Protein AF-A0AAJ0DIE6-F1 (afdb_monomer_lite)

InterPro domains:
  IPR036291 NAD(P)-binding domain superfamily [SSF51735] (2-94)

Sequence (110 aa):
MAIPSSGIYDASKHAGLGLVRSTAQREDVQAAGISISCASLTKTPMTAIVAQERLAGIKSSEPADVAQAAAWIAANTQAEVNGTTVVVKGQEMFEVEASYRKWMLPLFAE

Organism: NCBI:txid702011

Secondary structure (DSSP, 8-state):
-PPTTHHHHHHHHHHHHHHHHHHHT-HHHHHTT----EE--B--HHHHHHHHHH-TTS-PBPHHHHHHHHHHHHHS-HHHHTT-EEEEETTEEEEHHHHHHHHHGGGS--

Foldseek 3Di:
DDDVCVVVVVVVVVVVLVCQLVVLPDPVCVVVQHAGEEEDAEDDPVCVVVCPPPCVPQQHAYPVLRVVVVVVLVPDGNVVGHSWYWYTRHNDIDTDPVVVCVVCVVVPDD

pLDDT: mean 80.52, std 11.02, range [45.09, 93.81]

Structure (mmCIF, N/CA/C/O backbone):
data_AF-A0AAJ0DIE6-F1
#
_entry.id   AF-A0AAJ0DIE6-F1
#
loop_
_atom_site.group_PDB
_atom_site.id
_atom_site.type_symbol
_atom_site.label_atom_id
_atom_site.label_alt_id
_atom_site.label_comp_id
_atom_site.label_asym_id
_atom_site.label_entity_id
_atom_site.label_seq_id
_atom_site.pdbx_PDB_ins_code
_atom_site.Cartn_x
_atom_site.Cartn_y
_atom_site.Cartn_z
_atom_site.occupancy
_atom_site.B_iso_or_equiv
_atom_site.auth_seq_id
_atom_site.auth_comp_id
_atom_site.auth_asym_id
_atom_site.auth_atom_id
_atom_site.pdbx_PDB_model_num
ATOM 1 N N . MET A 1 1 ? 11.868 6.753 -24.500 1.00 45.09 1 MET A N 1
ATOM 2 C CA . MET A 1 1 ? 10.774 6.009 -25.152 1.00 45.09 1 MET A CA 1
ATOM 3 C C . MET A 1 1 ? 9.681 5.759 -24.118 1.00 45.09 1 MET A C 1
ATOM 5 O O . MET A 1 1 ? 9.998 5.215 -23.068 1.00 45.09 1 MET A O 1
ATOM 9 N N . ALA A 1 2 ? 8.457 6.255 -24.317 1.00 55.62 2 ALA A N 1
ATOM 10 C CA . ALA A 1 2 ? 7.340 5.989 -23.402 1.00 55.62 2 ALA A CA 1
ATOM 11 C C . ALA A 1 2 ? 6.921 4.515 -23.523 1.00 55.62 2 ALA A C 1
ATOM 13 O O . ALA A 1 2 ? 6.889 3.993 -24.636 1.00 55.62 2 ALA A O 1
ATOM 14 N N . ILE A 1 3 ? 6.632 3.842 -22.405 1.00 62.31 3 ILE A N 1
ATOM 15 C CA . ILE A 1 3 ? 6.110 2.471 -22.446 1.00 62.31 3 ILE A CA 1
ATOM 16 C C . ILE A 1 3 ? 4.685 2.572 -23.011 1.00 62.31 3 ILE A C 1
ATOM 18 O O . ILE A 1 3 ? 3.891 3.344 -22.464 1.00 62.31 3 ILE A O 1
ATOM 22 N N . PRO A 1 4 ? 4.337 1.856 -24.094 1.00 60.44 4 PRO A N 1
ATOM 23 C CA . PRO A 1 4 ? 2.970 1.844 -24.602 1.00 60.44 4 PRO A CA 1
ATOM 24 C C . PRO A 1 4 ? 2.001 1.529 -23.458 1.00 60.44 4 PRO A C 1
ATOM 26 O O . PRO A 1 4 ? 2.270 0.632 -22.665 1.00 60.44 4 PRO A O 1
ATOM 29 N N . SER A 1 5 ? 0.899 2.276 -23.345 1.00 69.19 5 SER A N 1
ATOM 30 C CA . SER A 1 5 ? -0.084 2.197 -22.244 1.00 69.19 5 SER A CA 1
ATOM 31 C C . SER A 1 5 ? 0.375 2.641 -20.841 1.00 69.19 5 SER A C 1
ATOM 33 O O . SER A 1 5 ? -0.408 2.513 -19.898 1.00 69.19 5 SER A O 1
ATOM 35 N N . SER A 1 6 ? 1.558 3.257 -20.676 1.00 75.75 6 SER A N 1
ATOM 36 C CA . SER A 1 6 ? 1.986 3.788 -19.365 1.00 75.75 6 SER A CA 1
ATOM 37 C C . SER A 1 6 ? 0.980 4.773 -18.773 1.00 75.75 6 SER A C 1
ATOM 39 O O . SER A 1 6 ? 0.723 4.720 -17.583 1.00 75.75 6 SER A O 1
ATOM 41 N N . GLY A 1 7 ? 0.323 5.591 -19.603 1.00 81.50 7 GLY A N 1
ATOM 42 C CA . GLY A 1 7 ? -0.713 6.515 -19.135 1.00 81.50 7 GLY A CA 1
ATOM 43 C C . GLY A 1 7 ? -1.918 5.814 -18.496 1.00 81.50 7 GLY A C 1
ATOM 44 O O . GLY A 1 7 ? -2.459 6.311 -17.515 1.00 81.50 7 GLY A O 1
ATOM 45 N N . ILE A 1 8 ? -2.314 4.637 -18.996 1.00 85.69 8 ILE A N 1
ATOM 46 C CA . ILE A 1 8 ? -3.398 3.839 -18.398 1.00 85.69 8 ILE A CA 1
ATOM 47 C C . ILE A 1 8 ? -2.923 3.230 -17.077 1.00 85.69 8 ILE A C 1
ATOM 49 O O . ILE A 1 8 ? -3.646 3.272 -16.082 1.00 85.69 8 ILE A O 1
ATOM 53 N N . TYR A 1 9 ? -1.694 2.703 -17.051 1.00 83.69 9 TYR A N 1
ATOM 54 C CA . TYR A 1 9 ? -1.077 2.205 -15.824 1.00 83.69 9 TYR A CA 1
ATOM 55 C C . TYR A 1 9 ? -1.016 3.306 -14.755 1.00 83.69 9 TYR A C 1
ATOM 57 O O . TYR A 1 9 ? -1.558 3.127 -13.666 1.00 83.69 9 TYR A O 1
ATOM 65 N N . ASP A 1 10 ? -0.464 4.470 -15.087 1.00 84.25 10 ASP A N 1
ATOM 66 C CA . ASP A 1 10 ? -0.338 5.610 -14.183 1.00 84.25 10 ASP A CA 1
ATOM 67 C C . ASP A 1 10 ? -1.714 6.080 -13.695 1.00 84.25 10 ASP A C 1
ATOM 69 O O . ASP A 1 10 ? -1.910 6.230 -12.488 1.00 84.25 10 ASP A O 1
ATOM 73 N N . ALA A 1 11 ? -2.694 6.234 -14.593 1.00 88.25 11 ALA A N 1
ATOM 74 C CA . ALA A 1 11 ? -4.060 6.611 -14.229 1.00 88.25 11 ALA A CA 1
ATOM 75 C C . ALA A 1 11 ? -4.700 5.600 -13.264 1.00 88.25 11 ALA A C 1
ATOM 77 O O . ALA A 1 11 ? -5.279 5.995 -12.252 1.00 88.25 11 ALA A O 1
ATOM 78 N N . SER A 1 12 ? -4.551 4.296 -13.519 1.00 88.50 12 SER A N 1
ATOM 79 C CA . SER A 1 12 ? -5.079 3.254 -12.628 1.00 88.50 12 SER A CA 1
ATOM 80 C C . SER A 1 12 ? -4.406 3.245 -11.252 1.00 88.50 12 SER A C 1
ATOM 82 O O . SER A 1 12 ? -5.081 3.042 -10.242 1.00 88.50 12 SER A O 1
ATOM 84 N N . LYS A 1 13 ? -3.097 3.523 -11.172 1.00 87.12 13 LYS A N 1
ATOM 85 C CA . LYS A 1 13 ? -2.395 3.654 -9.888 1.00 87.12 13 LYS A CA 1
ATOM 86 C C . LYS A 1 13 ? -2.842 4.898 -9.124 1.00 87.12 13 LYS A C 1
ATOM 88 O O . LYS A 1 13 ? -3.075 4.797 -7.923 1.00 87.12 13 LYS A O 1
ATOM 93 N N . HIS A 1 14 ? -3.054 6.026 -9.804 1.00 87.44 14 HIS A N 1
ATOM 94 C CA . HIS A 1 14 ? -3.632 7.222 -9.181 1.00 87.44 14 HIS A CA 1
ATOM 95 C C . HIS A 1 14 ? -5.056 6.969 -8.673 1.00 87.44 14 HIS A C 1
ATOM 97 O O . HIS A 1 14 ? -5.378 7.364 -7.554 1.00 87.44 14 HIS A O 1
ATOM 103 N N . ALA A 1 15 ? -5.885 6.264 -9.449 1.00 90.81 15 ALA A N 1
ATOM 104 C CA . ALA A 1 15 ? -7.227 5.875 -9.025 1.00 90.81 15 ALA A CA 1
ATOM 105 C C . ALA A 1 15 ? -7.189 4.992 -7.767 1.00 90.81 15 ALA A C 1
ATOM 107 O O . ALA A 1 15 ? -7.920 5.251 -6.814 1.00 90.81 15 ALA A O 1
ATOM 108 N N . GLY A 1 16 ? -6.287 4.004 -7.721 1.00 89.31 16 GLY A N 1
ATOM 109 C CA . GLY A 1 16 ? -6.075 3.163 -6.540 1.00 89.31 16 GLY A CA 1
ATOM 110 C C . GLY A 1 16 ? -5.638 3.957 -5.304 1.00 89.31 16 GLY A C 1
ATOM 111 O O . GLY A 1 16 ? -6.211 3.780 -4.231 1.00 89.31 16 GLY A O 1
ATOM 112 N N . LEU A 1 17 ? -4.685 4.883 -5.455 1.00 88.00 17 LEU A N 1
ATOM 113 C CA . LEU A 1 17 ? -4.247 5.765 -4.364 1.00 88.00 17 LEU A CA 1
ATOM 114 C C . LEU A 1 17 ? -5.387 6.658 -3.854 1.00 88.00 17 LEU A C 1
ATOM 116 O O . LEU A 1 17 ? -5.565 6.808 -2.646 1.00 88.00 17 LEU A O 1
ATOM 120 N N . GLY A 1 18 ? -6.182 7.234 -4.760 1.00 88.81 18 GLY A N 1
ATOM 121 C CA . GLY A 1 18 ? -7.356 8.031 -4.400 1.00 88.81 18 GLY A CA 1
ATOM 122 C C . GLY A 1 18 ? -8.411 7.214 -3.651 1.00 88.81 18 GLY A C 1
ATOM 123 O O . GLY A 1 18 ? -8.965 7.680 -2.653 1.00 88.81 18 GLY A O 1
ATOM 124 N N . LEU A 1 19 ? -8.648 5.973 -4.080 1.00 91.06 19 LEU A N 1
ATOM 125 C CA . LEU A 1 19 ? -9.571 5.059 -3.413 1.00 91.06 19 LEU A CA 1
ATOM 126 C C . LEU A 1 19 ? -9.099 4.709 -1.997 1.00 91.06 19 LEU A C 1
ATOM 128 O O . LEU A 1 19 ? -9.886 4.790 -1.060 1.00 91.06 19 LEU A O 1
ATOM 132 N N . VAL A 1 20 ? -7.820 4.372 -1.822 1.00 89.69 20 VAL A N 1
ATOM 133 C CA . VAL A 1 20 ? -7.228 4.070 -0.507 1.00 89.69 20 VAL A CA 1
ATOM 134 C C . VAL A 1 20 ? -7.382 5.249 0.445 1.00 89.69 20 VAL A C 1
ATOM 136 O O . VAL A 1 20 ? -7.919 5.092 1.539 1.00 89.69 20 VAL A O 1
ATOM 139 N N . ARG A 1 21 ? -6.997 6.448 -0.003 1.00 88.06 21 ARG A N 1
ATOM 140 C CA . ARG A 1 21 ? -7.074 7.672 0.803 1.00 88.06 21 ARG A CA 1
ATOM 141 C C . ARG A 1 21 ? -8.504 8.031 1.183 1.00 88.06 21 ARG A C 1
ATOM 143 O O . ARG A 1 21 ? -8.757 8.336 2.340 1.00 88.06 21 ARG A O 1
ATOM 150 N N . SER A 1 22 ? -9.438 7.987 0.235 1.00 90.81 22 SER A N 1
ATOM 151 C CA . SER A 1 22 ? -10.847 8.303 0.510 1.00 90.81 22 SER A CA 1
ATOM 152 C C . SER A 1 22 ? -11.503 7.264 1.420 1.00 90.81 22 SER A C 1
ATOM 154 O O . SER A 1 22 ? -12.217 7.631 2.348 1.00 90.81 22 SER A O 1
ATOM 156 N N . THR A 1 23 ? -11.219 5.977 1.213 1.00 92.31 23 THR A N 1
ATOM 157 C CA . THR A 1 23 ? -11.792 4.895 2.024 1.00 92.31 23 THR A CA 1
ATOM 158 C C . THR A 1 23 ? -11.263 4.932 3.458 1.00 92.31 23 THR A C 1
ATOM 160 O O . THR A 1 23 ? -12.041 4.754 4.390 1.00 92.31 23 THR A O 1
ATOM 163 N N . ALA A 1 24 ? -9.982 5.262 3.653 1.00 90.69 24 ALA A N 1
ATOM 164 C CA . ALA A 1 24 ? -9.381 5.451 4.975 1.00 90.69 24 ALA A CA 1
ATOM 165 C C . ALA A 1 24 ? -10.054 6.563 5.811 1.00 90.69 24 ALA A C 1
ATOM 167 O O . ALA A 1 24 ? -9.988 6.537 7.040 1.00 90.69 24 ALA A O 1
ATOM 168 N N . GLN A 1 25 ? -10.706 7.537 5.165 1.00 90.44 25 GLN A N 1
ATOM 169 C CA . GLN A 1 25 ? -11.412 8.638 5.834 1.00 90.44 25 GLN A CA 1
ATOM 170 C C . GLN A 1 25 ? -12.874 8.317 6.174 1.00 90.44 25 GLN A C 1
ATOM 172 O O . GLN A 1 25 ? -13.545 9.147 6.782 1.00 90.44 25 GLN A O 1
ATOM 177 N N . ARG A 1 26 ? -13.399 7.149 5.785 1.00 93.75 26 ARG A N 1
ATOM 178 C CA . ARG A 1 26 ? -14.792 6.806 6.080 1.00 93.75 26 ARG A CA 1
ATOM 179 C C . ARG A 1 26 ? -14.964 6.398 7.541 1.00 93.75 26 ARG A C 1
ATOM 181 O O . ARG A 1 26 ? -14.200 5.588 8.062 1.00 93.75 26 ARG A O 1
ATOM 188 N N . GLU A 1 27 ? -16.016 6.911 8.169 1.00 93.44 27 GLU A N 1
ATOM 189 C CA . GLU A 1 27 ? -16.326 6.653 9.580 1.00 93.44 27 GLU A CA 1
ATOM 190 C C . GLU A 1 27 ? -16.578 5.169 9.867 1.00 93.44 27 GLU A C 1
ATOM 192 O O . GLU A 1 27 ? -16.121 4.657 10.883 1.00 93.44 27 GLU A O 1
ATOM 197 N N . ASP A 1 28 ? -17.247 4.455 8.958 1.00 93.81 28 ASP A N 1
ATOM 198 C CA . ASP A 1 28 ? -17.531 3.024 9.108 1.00 93.81 28 ASP A CA 1
ATOM 199 C C . ASP A 1 28 ? -16.253 2.172 9.098 1.00 93.81 28 ASP A C 1
ATOM 201 O O . ASP A 1 28 ?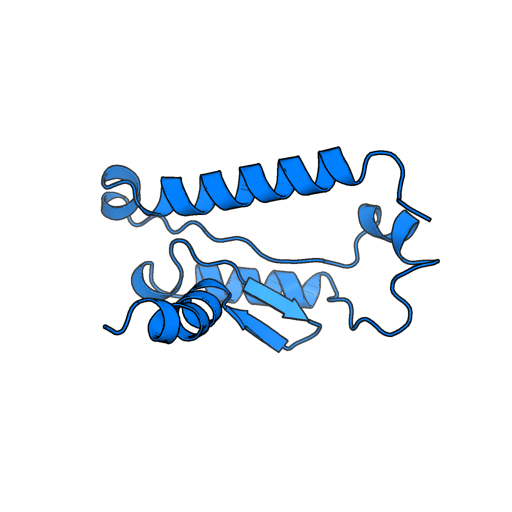 -16.108 1.249 9.898 1.00 93.81 28 ASP A O 1
ATOM 205 N N . VAL A 1 29 ? -15.291 2.522 8.242 1.00 90.06 29 VAL A N 1
ATOM 206 C CA . VAL A 1 29 ? -13.966 1.884 8.169 1.00 90.06 29 VAL A CA 1
ATOM 207 C C . VAL A 1 29 ? -13.153 2.170 9.431 1.00 90.06 29 VAL A C 1
ATOM 209 O O . VAL A 1 29 ? -12.528 1.263 9.986 1.00 90.06 29 VAL A O 1
ATOM 212 N N . GLN A 1 30 ? -13.192 3.415 9.913 1.00 90.81 30 GLN A N 1
ATOM 213 C CA . GLN A 1 30 ? -12.510 3.812 11.143 1.00 90.81 30 GLN A CA 1
ATOM 214 C C . GLN A 1 30 ? -13.088 3.090 12.361 1.00 90.81 30 GLN A C 1
ATOM 216 O O . GLN A 1 30 ? -12.341 2.462 13.108 1.00 90.81 30 GLN A O 1
ATOM 221 N N . ALA A 1 31 ? -14.414 3.087 12.505 1.00 90.75 31 ALA A N 1
ATOM 222 C CA . ALA A 1 31 ? -15.120 2.416 13.593 1.00 90.75 31 ALA A CA 1
ATOM 223 C C . ALA A 1 31 ? -14.901 0.894 13.601 1.00 90.75 31 ALA A C 1
ATOM 225 O O . ALA A 1 31 ? -14.869 0.283 14.667 1.00 90.75 31 ALA A O 1
ATOM 226 N N . ALA A 1 32 ? -14.709 0.283 12.429 1.00 90.44 32 ALA A N 1
ATOM 227 C CA . ALA A 1 32 ? -14.371 -1.132 12.301 1.00 90.44 32 ALA A CA 1
ATOM 228 C C . ALA A 1 32 ? -12.897 -1.456 12.623 1.00 90.44 32 ALA A C 1
ATOM 230 O O . ALA A 1 32 ? -12.515 -2.625 12.590 1.00 90.44 32 ALA A O 1
ATOM 231 N N . GLY A 1 33 ? -12.056 -0.453 12.907 1.00 84.00 33 GLY A N 1
ATOM 232 C CA . GLY A 1 33 ? -10.631 -0.646 13.191 1.00 84.00 33 GLY A CA 1
ATOM 233 C C . GLY A 1 33 ? -9.809 -1.100 11.978 1.00 84.00 33 GLY A C 1
ATOM 234 O O . GLY A 1 33 ? -8.733 -1.670 12.144 1.00 84.00 33 GLY A O 1
ATOM 235 N N . ILE A 1 34 ? -10.305 -0.880 10.756 1.00 85.81 34 ILE A N 1
ATOM 236 C CA . ILE A 1 34 ? -9.635 -1.291 9.517 1.00 85.81 34 ILE A CA 1
ATOM 237 C C . ILE A 1 34 ? -8.647 -0.203 9.083 1.00 85.81 34 ILE A C 1
ATOM 239 O O . ILE A 1 34 ? -9.019 0.964 8.948 1.00 85.81 34 ILE A O 1
ATOM 243 N N . SER A 1 35 ? -7.392 -0.573 8.824 1.00 84.94 35 SER A N 1
ATOM 244 C CA . SER A 1 35 ? -6.402 0.302 8.192 1.00 84.94 35 SER A CA 1
ATOM 245 C C . SER A 1 35 ? -6.254 -0.017 6.705 1.00 84.94 35 SER A C 1
ATOM 247 O O . SER A 1 35 ? -6.286 -1.176 6.288 1.00 84.94 35 SER A O 1
ATOM 249 N N . ILE A 1 36 ? -6.106 1.026 5.884 1.00 84.12 36 ILE A N 1
ATOM 250 C CA . ILE A 1 36 ? -5.908 0.887 4.437 1.00 84.12 36 ILE A CA 1
ATOM 251 C C . ILE A 1 36 ? -4.656 1.657 4.037 1.00 84.12 36 ILE A C 1
ATOM 253 O O . ILE A 1 36 ? -4.578 2.868 4.245 1.00 84.12 36 ILE A O 1
ATOM 257 N N . SER A 1 37 ? -3.695 0.958 3.436 1.00 84.12 37 SER A N 1
ATOM 258 C CA . SER A 1 37 ? -2.397 1.517 3.046 1.00 84.12 37 SER A CA 1
ATOM 259 C C . SER A 1 37 ? -1.909 0.892 1.738 1.00 84.12 37 SER A C 1
ATOM 261 O O . SER A 1 37 ? -2.402 -0.154 1.313 1.00 84.12 37 SER A O 1
ATOM 263 N N . CYS A 1 38 ? -0.936 1.520 1.078 1.00 81.62 38 CYS A N 1
ATOM 264 C CA . CYS A 1 38 ? -0.343 1.017 -0.168 1.00 81.62 38 CYS A CA 1
ATOM 265 C C . CYS A 1 38 ? 1.184 1.018 -0.123 1.00 81.62 38 CYS A C 1
ATOM 267 O O . CYS A 1 38 ? 1.779 1.932 0.437 1.00 81.62 38 CYS A O 1
ATOM 269 N N . ALA A 1 39 ? 1.807 0.031 -0.775 1.00 78.06 39 ALA A N 1
ATOM 270 C CA . ALA A 1 39 ? 3.258 -0.073 -0.922 1.00 78.06 39 ALA A CA 1
ATOM 271 C C . ALA A 1 39 ? 3.711 0.117 -2.383 1.00 78.06 39 ALA A C 1
ATOM 273 O O . ALA A 1 39 ? 2.956 -0.143 -3.325 1.00 78.06 39 ALA A O 1
ATOM 274 N N . SER A 1 40 ? 4.945 0.594 -2.564 1.00 74.19 40 SER A N 1
ATOM 275 C CA . SER A 1 40 ? 5.517 0.963 -3.870 1.00 74.19 40 SER A CA 1
ATOM 276 C C . SER A 1 40 ? 6.226 -0.192 -4.611 1.00 74.19 40 SER A C 1
ATOM 278 O O . SER A 1 40 ? 6.177 -1.353 -4.209 1.00 74.19 40 SER A O 1
ATOM 280 N N . LEU A 1 41 ? 6.850 0.155 -5.743 1.00 71.94 41 LEU A N 1
ATOM 281 C CA . LEU A 1 41 ? 7.518 -0.700 -6.727 1.00 71.94 41 LEU A CA 1
ATOM 282 C C . LEU A 1 41 ? 8.294 -1.875 -6.121 1.00 71.94 41 LEU A C 1
ATOM 284 O O . LEU A 1 41 ? 9.179 -1.710 -5.288 1.00 71.94 41 LEU A O 1
ATOM 288 N N . THR A 1 42 ? 8.011 -3.063 -6.647 1.00 80.69 42 THR A N 1
ATOM 289 C CA . THR A 1 42 ? 8.634 -4.329 -6.257 1.00 80.69 42 THR A CA 1
ATOM 290 C C . THR A 1 42 ? 9.193 -5.019 -7.489 1.00 80.69 42 THR A C 1
ATOM 292 O O . THR A 1 42 ? 8.537 -5.051 -8.534 1.00 80.69 42 THR A O 1
ATOM 295 N N . LYS A 1 43 ? 10.364 -5.638 -7.366 1.00 79.19 43 LYS A N 1
ATOM 296 C CA . LYS A 1 43 ? 10.901 -6.520 -8.396 1.00 79.19 43 LYS A CA 1
ATOM 297 C C . LYS A 1 43 ? 10.074 -7.803 -8.470 1.00 79.19 43 LYS A C 1
ATOM 299 O O . LYS A 1 43 ? 10.1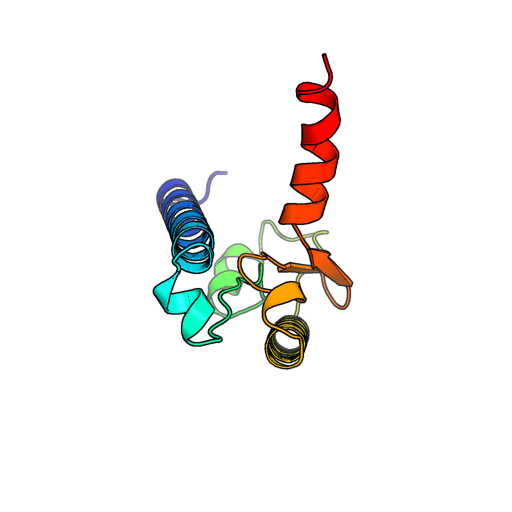34 -8.667 -7.606 1.00 79.19 43 LYS A O 1
ATOM 304 N N . THR A 1 44 ? 9.287 -7.920 -9.528 1.00 83.06 44 THR A N 1
ATOM 305 C CA . THR A 1 44 ? 8.403 -9.056 -9.814 1.00 83.06 44 THR A CA 1
ATOM 306 C C . THR A 1 44 ? 8.562 -9.494 -11.273 1.00 83.06 44 THR A C 1
ATOM 308 O O . THR A 1 44 ? 9.092 -8.726 -12.086 1.00 83.06 44 THR A O 1
ATOM 311 N N . PRO A 1 45 ? 8.067 -10.684 -11.666 1.00 83.81 45 PRO A N 1
ATOM 312 C CA . PRO A 1 45 ? 8.011 -11.073 -13.077 1.00 83.81 45 PRO A CA 1
ATOM 313 C C . PRO A 1 45 ? 7.297 -10.037 -13.964 1.00 83.81 45 PRO A C 1
ATOM 315 O O . PRO A 1 45 ? 7.705 -9.812 -15.097 1.00 83.81 45 PRO A O 1
ATOM 318 N N . MET A 1 46 ? 6.292 -9.333 -13.424 1.00 80.06 46 MET A N 1
ATOM 319 C CA . MET A 1 46 ? 5.575 -8.255 -14.118 1.00 80.06 46 MET A CA 1
ATOM 320 C C . MET A 1 46 ? 6.484 -7.061 -14.441 1.00 80.06 46 MET A C 1
ATOM 322 O O . MET A 1 46 ? 6.412 -6.498 -15.530 1.00 80.06 46 MET A O 1
ATOM 326 N N . THR A 1 47 ? 7.371 -6.684 -13.517 1.00 76.38 47 THR A N 1
ATOM 327 C CA . THR A 1 47 ? 8.323 -5.583 -13.731 1.00 76.38 47 THR A CA 1
ATOM 328 C C . THR A 1 47 ? 9.576 -6.018 -14.486 1.00 76.38 47 THR A C 1
ATOM 330 O O . THR A 1 47 ? 10.308 -5.158 -14.964 1.00 76.38 47 THR A O 1
ATOM 333 N N . ALA A 1 48 ? 9.840 -7.323 -14.618 1.00 72.94 48 ALA A N 1
ATOM 334 C CA . ALA A 1 48 ? 11.030 -7.846 -15.297 1.00 72.94 48 ALA A CA 1
ATOM 335 C C . ALA A 1 48 ? 11.108 -7.403 -16.769 1.00 72.94 48 ALA A C 1
ATOM 337 O O . ALA A 1 48 ? 12.195 -7.115 -17.263 1.00 72.94 48 ALA A O 1
ATOM 338 N N . ILE A 1 49 ? 9.950 -7.255 -17.422 1.00 67.44 49 ILE A N 1
ATOM 339 C CA . ILE A 1 49 ? 9.816 -6.765 -18.805 1.00 67.44 49 ILE A CA 1
ATOM 340 C C . ILE A 1 49 ? 10.242 -5.289 -18.924 1.00 67.44 49 ILE A C 1
ATOM 342 O O . ILE A 1 49 ? 10.729 -4.858 -19.961 1.00 67.44 49 ILE A O 1
ATOM 346 N N . VAL A 1 50 ? 10.094 -4.510 -17.848 1.00 64.88 50 VAL A N 1
ATOM 347 C CA . VAL A 1 50 ? 10.406 -3.070 -17.801 1.00 64.88 50 VAL A CA 1
ATOM 348 C C . VAL A 1 50 ? 11.812 -2.807 -17.234 1.00 64.88 50 VAL A C 1
ATOM 350 O O . VAL A 1 50 ? 12.438 -1.787 -17.529 1.00 64.88 50 VAL A O 1
ATOM 353 N N . ALA A 1 51 ? 12.326 -3.733 -16.420 1.00 57.88 51 ALA A N 1
ATOM 354 C CA . ALA A 1 51 ? 13.560 -3.577 -15.659 1.00 57.88 51 ALA A CA 1
ATOM 355 C C . ALA A 1 51 ? 14.836 -3.584 -16.514 1.00 57.88 51 ALA A C 1
ATOM 357 O O . ALA A 1 51 ? 15.808 -2.942 -16.121 1.00 57.88 51 ALA A O 1
ATOM 358 N N . GLN A 1 52 ? 14.837 -4.263 -17.668 1.00 53.62 52 GLN A N 1
ATOM 359 C CA . GLN A 1 52 ? 16.042 -4.416 -18.494 1.00 53.62 52 GLN A CA 1
ATOM 360 C C . GLN A 1 52 ? 16.547 -3.104 -19.114 1.00 53.62 52 GLN A C 1
ATOM 362 O O . GLN A 1 52 ? 17.748 -2.976 -19.325 1.00 53.62 52 GLN A O 1
ATOM 367 N N . GLU A 1 53 ? 15.682 -2.110 -19.350 1.00 53.28 53 GLU A N 1
ATOM 368 C CA . GLU A 1 53 ? 16.077 -0.887 -20.072 1.00 53.28 53 GLU A CA 1
ATOM 369 C C . GLU A 1 53 ? 16.052 0.403 -19.234 1.00 53.28 53 GLU A C 1
ATOM 371 O O . GLU A 1 53 ? 16.678 1.389 -19.618 1.00 53.28 53 GLU A O 1
ATOM 376 N N . ARG A 1 54 ? 15.322 0.450 -18.106 1.00 55.41 54 ARG A N 1
ATOM 377 C CA . ARG A 1 54 ? 14.989 1.731 -17.436 1.00 55.41 54 ARG A CA 1
ATOM 378 C C . ARG A 1 54 ? 15.286 1.834 -15.943 1.00 55.41 54 ARG A C 1
ATOM 380 O O . ARG A 1 54 ? 15.212 2.935 -15.406 1.00 55.41 54 ARG A O 1
ATOM 387 N N . LEU A 1 55 ? 15.621 0.735 -15.268 1.00 57.28 55 LEU A N 1
ATOM 388 C CA . LEU A 1 55 ? 15.877 0.736 -13.819 1.00 57.28 55 LEU A CA 1
ATOM 389 C C . LEU A 1 55 ? 17.371 0.752 -13.457 1.00 57.28 55 LEU A C 1
ATOM 391 O O . LEU A 1 55 ? 17.709 0.681 -12.277 1.00 57.28 55 LEU A O 1
ATOM 395 N N . ALA A 1 56 ? 18.272 0.878 -14.438 1.00 55.06 56 ALA A N 1
ATOM 396 C CA . ALA A 1 56 ? 19.704 1.011 -14.184 1.00 55.06 56 ALA A CA 1
ATOM 397 C C . ALA A 1 56 ? 19.974 2.240 -13.289 1.00 55.06 56 ALA A C 1
ATOM 399 O O . ALA A 1 56 ? 19.777 3.379 -13.704 1.00 55.06 56 ALA A O 1
ATOM 400 N N . GLY A 1 57 ? 20.384 2.000 -12.039 1.00 58.28 57 GLY A N 1
ATOM 401 C CA . GLY A 1 57 ? 20.668 3.040 -11.039 1.00 58.28 57 GLY A CA 1
ATOM 402 C C . GLY A 1 57 ? 19.524 3.368 -10.070 1.00 58.28 57 GLY A C 1
ATOM 403 O O . GLY A 1 57 ? 19.753 4.059 -9.077 1.00 58.28 57 GLY A O 1
ATOM 404 N N . ILE A 1 58 ? 18.312 2.844 -10.280 1.00 62.50 58 ILE A N 1
ATOM 405 C CA . ILE A 1 58 ? 17.219 2.950 -9.304 1.00 62.50 58 ILE A CA 1
ATOM 406 C C . ILE A 1 58 ? 17.305 1.732 -8.381 1.00 62.50 58 ILE A C 1
ATOM 408 O O . ILE A 1 58 ? 17.122 0.604 -8.833 1.00 62.50 58 ILE A O 1
ATOM 412 N N . LYS A 1 59 ? 17.576 1.947 -7.083 1.00 65.44 59 LYS A N 1
ATOM 413 C CA . LYS A 1 59 ? 17.455 0.887 -6.066 1.00 65.44 59 LYS A CA 1
ATOM 414 C C . LYS A 1 59 ? 16.027 0.333 -6.119 1.00 65.44 59 LYS A C 1
ATOM 416 O O . LYS A 1 59 ? 15.091 1.013 -5.705 1.00 65.44 59 LYS A O 1
ATOM 421 N N . SER A 1 60 ? 15.872 -0.862 -6.678 1.00 69.56 60 SER A N 1
ATOM 422 C CA . SER A 1 60 ? 14.610 -1.594 -6.705 1.00 69.56 60 SER A CA 1
ATOM 423 C C . SER A 1 60 ? 14.477 -2.397 -5.415 1.00 69.56 60 SER A C 1
ATOM 425 O O . SER A 1 60 ? 15.476 -2.906 -4.911 1.00 69.56 60 SER A O 1
ATOM 427 N N . SER A 1 61 ? 13.262 -2.490 -4.884 1.00 79.19 61 SER A N 1
ATOM 428 C CA . SER A 1 61 ? 12.965 -3.334 -3.730 1.00 79.19 61 SER A CA 1
ATOM 429 C C . SER A 1 61 ? 12.742 -4.775 -4.156 1.00 79.19 61 SER A C 1
ATOM 431 O O . SER A 1 61 ? 11.985 -5.048 -5.095 1.00 79.19 61 SER A O 1
ATOM 433 N N . GLU A 1 62 ? 13.370 -5.701 -3.443 1.00 86.50 62 GLU A N 1
ATOM 434 C CA . GLU A 1 62 ? 13.061 -7.119 -3.565 1.00 86.50 62 GLU A CA 1
ATOM 435 C C . GLU A 1 62 ? 11.685 -7.400 -2.925 1.00 86.50 62 GLU A C 1
ATOM 437 O O . GLU A 1 62 ? 11.228 -6.642 -2.062 1.00 86.50 62 GLU A O 1
ATOM 442 N N . PRO A 1 63 ? 10.993 -8.491 -3.300 1.00 88.19 63 PRO A N 1
ATOM 443 C CA . PRO A 1 63 ? 9.714 -8.858 -2.687 1.00 88.19 63 PRO A CA 1
ATOM 444 C C . PRO A 1 63 ? 9.749 -8.921 -1.156 1.00 88.19 63 PRO A C 1
ATOM 446 O O . PRO A 1 63 ? 8.776 -8.551 -0.502 1.00 88.19 63 PRO A O 1
ATOM 449 N N . ALA A 1 64 ? 10.880 -9.344 -0.585 1.00 89.25 64 ALA A N 1
ATOM 450 C CA . ALA A 1 64 ? 11.077 -9.404 0.859 1.00 89.25 64 ALA A CA 1
ATOM 451 C C . ALA A 1 64 ? 11.029 -8.018 1.525 1.00 89.25 64 ALA A C 1
ATOM 453 O O . ALA A 1 64 ? 10.455 -7.890 2.603 1.00 89.25 64 ALA A O 1
ATOM 454 N N . ASP A 1 65 ? 11.566 -6.982 0.875 1.00 87.25 65 ASP A N 1
ATOM 455 C CA . ASP A 1 65 ? 11.556 -5.617 1.408 1.00 87.25 65 ASP A CA 1
ATOM 456 C C . ASP A 1 65 ? 10.119 -5.079 1.499 1.00 87.25 65 ASP A C 1
ATOM 458 O O . ASP A 1 65 ? 9.707 -4.483 2.494 1.00 87.25 65 ASP A O 1
ATOM 462 N N . VAL A 1 66 ? 9.311 -5.344 0.468 1.00 88.00 66 VAL A N 1
ATOM 463 C CA . VAL A 1 66 ? 7.905 -4.917 0.428 1.00 88.00 66 VAL A CA 1
ATOM 464 C C . VAL A 1 66 ? 7.044 -5.733 1.390 1.00 88.00 66 VAL A C 1
ATOM 466 O O . VAL A 1 66 ? 6.149 -5.182 2.028 1.00 88.00 66 VAL A O 1
ATOM 469 N N . ALA A 1 67 ? 7.347 -7.021 1.564 1.00 89.62 67 ALA A N 1
ATOM 470 C CA . ALA A 1 67 ? 6.704 -7.850 2.578 1.00 89.62 67 ALA A CA 1
ATOM 471 C C . ALA A 1 67 ? 6.988 -7.344 4.001 1.00 89.62 67 ALA A C 1
ATOM 473 O O . ALA A 1 67 ? 6.082 -7.339 4.831 1.00 89.62 67 ALA A O 1
ATOM 474 N N . GLN A 1 68 ? 8.205 -6.868 4.283 1.00 88.50 68 GLN A N 1
ATOM 475 C CA . GLN A 1 68 ? 8.529 -6.247 5.571 1.00 88.50 68 GLN A CA 1
ATOM 476 C C . GLN A 1 68 ? 7.749 -4.950 5.793 1.00 88.50 68 GLN A C 1
ATOM 478 O O . GLN A 1 68 ? 7.212 -4.753 6.879 1.00 88.50 68 GLN A O 1
ATOM 483 N N . ALA A 1 69 ? 7.617 -4.102 4.770 1.00 87.44 69 ALA A N 1
ATOM 484 C CA . ALA A 1 69 ? 6.783 -2.904 4.862 1.00 87.44 69 ALA A CA 1
ATOM 485 C C . ALA A 1 69 ? 5.306 -3.253 5.128 1.00 87.44 69 ALA A C 1
ATOM 487 O O . ALA A 1 69 ? 4.666 -2.633 5.974 1.00 87.44 69 ALA A O 1
ATOM 488 N N . ALA A 1 70 ? 4.773 -4.287 4.469 1.00 88.25 70 ALA A N 1
ATOM 489 C CA . ALA A 1 70 ? 3.418 -4.774 4.723 1.00 88.25 70 ALA A CA 1
ATOM 490 C C . ALA A 1 70 ? 3.256 -5.339 6.146 1.00 88.25 70 ALA A C 1
ATOM 492 O O . ALA A 1 70 ? 2.257 -5.062 6.807 1.00 88.25 70 ALA A O 1
ATOM 493 N N . ALA A 1 71 ? 4.246 -6.087 6.638 1.00 90.50 71 ALA A N 1
ATOM 494 C CA . ALA A 1 71 ? 4.260 -6.589 8.009 1.00 90.50 71 ALA A CA 1
ATOM 495 C C . ALA A 1 71 ? 4.322 -5.445 9.029 1.00 90.50 71 ALA A C 1
ATOM 497 O O . ALA A 1 71 ? 3.613 -5.486 10.030 1.00 90.50 71 ALA A O 1
ATOM 498 N N . TRP A 1 72 ? 5.112 -4.402 8.756 1.00 88.88 72 TRP A N 1
ATOM 499 C CA . TRP A 1 72 ? 5.143 -3.195 9.575 1.00 88.88 72 TRP A CA 1
ATOM 500 C C . TRP A 1 72 ? 3.770 -2.516 9.595 1.00 88.88 72 TRP A C 1
ATOM 502 O O . TRP A 1 72 ? 3.250 -2.267 10.676 1.00 88.88 72 TRP A O 1
ATOM 512 N N . ILE A 1 73 ? 3.126 -2.308 8.440 1.00 88.62 73 ILE A N 1
ATOM 513 C CA . ILE A 1 73 ? 1.768 -1.735 8.379 1.00 88.62 73 ILE A CA 1
ATOM 514 C C . ILE A 1 73 ? 0.790 -2.554 9.230 1.00 88.62 73 ILE A C 1
ATOM 516 O O . ILE A 1 73 ? 0.031 -1.988 10.009 1.00 88.62 73 ILE A O 1
ATOM 520 N N . ALA A 1 74 ? 0.828 -3.883 9.111 1.00 89.12 74 ALA A N 1
ATOM 521 C CA . ALA A 1 74 ? -0.066 -4.774 9.845 1.00 89.12 74 ALA A CA 1
ATOM 522 C C . ALA A 1 74 ? 0.199 -4.807 11.362 1.00 89.12 74 ALA A C 1
ATOM 524 O O . ALA A 1 74 ? -0.705 -5.125 12.130 1.00 89.12 74 ALA A O 1
ATOM 525 N N . ALA A 1 75 ? 1.428 -4.515 11.791 1.00 90.81 75 ALA A N 1
ATOM 526 C CA . ALA A 1 75 ? 1.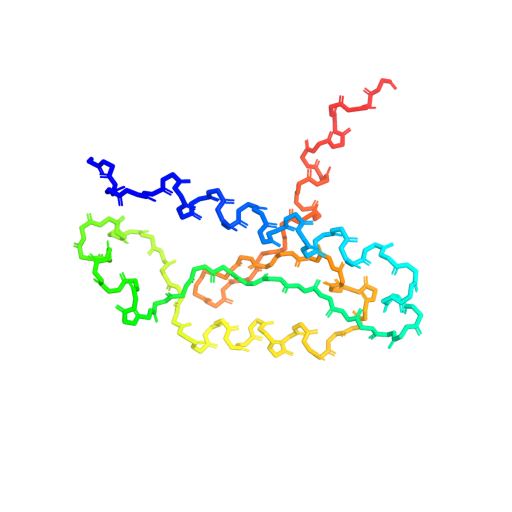829 -4.539 13.196 1.00 90.81 75 ALA A CA 1
ATOM 527 C C . A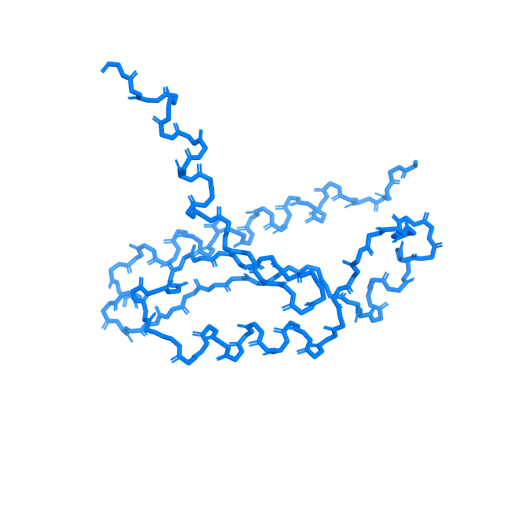LA A 1 75 ? 1.586 -3.211 13.936 1.00 90.81 75 ALA A C 1
ATOM 529 O O . ALA A 1 75 ? 1.636 -3.195 15.165 1.00 90.81 75 ALA A O 1
ATOM 530 N N . ASN A 1 76 ? 1.352 -2.111 13.217 1.00 90.69 76 ASN A N 1
ATOM 531 C CA . ASN A 1 76 ? 1.132 -0.788 13.805 1.00 90.69 76 ASN A CA 1
ATOM 532 C C . ASN A 1 76 ? -0.361 -0.471 13.950 1.00 90.69 76 ASN A C 1
ATOM 534 O O . ASN A 1 76 ? -1.234 -1.118 13.368 1.00 90.69 76 ASN A O 1
ATOM 538 N N . THR A 1 77 ? -0.664 0.543 14.755 1.00 91.00 77 THR A N 1
ATOM 539 C CA . THR A 1 77 ? -2.042 0.946 15.034 1.00 91.00 77 THR A CA 1
ATOM 540 C C . THR A 1 77 ? -2.674 1.660 13.842 1.00 91.00 77 THR A C 1
ATOM 542 O O . THR A 1 77 ? -2.001 2.294 13.028 1.00 91.00 77 THR A O 1
ATOM 545 N N . GLN A 1 78 ? -4.008 1.635 13.768 1.00 87.81 78 GLN A N 1
ATOM 546 C CA . GLN A 1 78 ? -4.758 2.367 12.743 1.00 87.81 78 GLN A CA 1
ATOM 547 C C . GLN A 1 78 ? -4.398 3.865 12.713 1.00 87.81 78 GLN A C 1
ATOM 549 O O . GLN A 1 78 ? -4.324 4.446 11.635 1.00 87.81 78 GLN A O 1
ATOM 554 N N . ALA A 1 79 ? -4.116 4.478 13.867 1.00 86.19 79 ALA A N 1
ATOM 555 C CA . ALA A 1 79 ? -3.724 5.885 13.957 1.00 86.19 79 ALA A CA 1
ATOM 556 C C . ALA A 1 79 ? -2.375 6.190 13.277 1.00 86.19 79 ALA A C 1
ATOM 558 O O . ALA A 1 79 ? -2.165 7.310 12.818 1.00 86.19 79 ALA A O 1
ATOM 559 N N . GLU A 1 80 ? -1.477 5.207 13.197 1.00 85.88 80 GLU A N 1
ATOM 560 C CA . GLU A 1 80 ? -0.131 5.373 12.639 1.00 85.88 80 GLU A CA 1
ATOM 561 C C . GLU A 1 80 ? -0.086 5.134 11.127 1.00 85.88 80 GLU A C 1
ATOM 563 O O . GLU A 1 80 ? 0.721 5.752 10.435 1.00 85.88 80 GLU A O 1
ATOM 568 N N . VAL A 1 81 ? -0.938 4.244 10.602 1.00 87.88 81 VAL A N 1
ATOM 569 C CA . VAL A 1 81 ? -0.785 3.732 9.225 1.00 87.88 81 VAL A CA 1
ATOM 570 C C . VAL A 1 81 ? -1.983 3.972 8.313 1.00 87.88 81 VAL A C 1
ATOM 572 O O . VAL A 1 81 ? -1.852 3.846 7.092 1.00 87.88 81 VAL A O 1
ATOM 575 N N . ASN A 1 82 ? -3.157 4.315 8.844 1.00 89.50 82 ASN A N 1
ATOM 576 C CA . ASN A 1 82 ? -4.358 4.425 8.022 1.00 89.50 82 ASN A CA 1
ATOM 577 C C . ASN A 1 82 ? -4.267 5.580 7.009 1.00 89.50 82 ASN A C 1
ATOM 579 O O . ASN A 1 82 ? -3.970 6.721 7.358 1.00 89.50 82 ASN A O 1
ATOM 583 N N . GLY A 1 83 ? -4.543 5.281 5.738 1.00 85.31 83 GLY A N 1
ATOM 584 C CA . GLY A 1 83 ? -4.481 6.239 4.635 1.00 85.31 83 GLY A CA 1
ATOM 585 C C . GLY A 1 83 ? -3.063 6.594 4.182 1.00 85.31 83 GLY A C 1
ATOM 586 O O . GLY A 1 83 ? -2.914 7.483 3.342 1.00 85.31 83 GLY A O 1
ATOM 587 N N . THR A 1 84 ? -2.042 5.919 4.716 1.00 86.44 84 THR A N 1
ATOM 588 C CA . THR A 1 84 ? -0.644 6.134 4.330 1.00 86.44 84 THR A CA 1
ATOM 589 C C . THR A 1 84 ? -0.261 5.335 3.088 1.00 86.44 84 THR A C 1
ATOM 591 O O . THR A 1 84 ? -0.749 4.235 2.812 1.00 86.44 84 THR A O 1
ATOM 594 N N . THR A 1 85 ? 0.673 5.894 2.338 1.00 87.38 85 THR A N 1
ATOM 595 C CA . THR A 1 85 ? 1.383 5.252 1.246 1.00 87.38 85 THR A CA 1
ATOM 596 C C . THR A 1 85 ? 2.844 5.151 1.649 1.00 87.38 85 THR A C 1
ATOM 598 O O . THR A 1 85 ? 3.486 6.157 1.954 1.00 87.38 85 THR A O 1
ATOM 601 N N . VAL A 1 86 ? 3.389 3.938 1.615 1.00 87.25 86 VAL A N 1
ATOM 602 C CA . VAL A 1 86 ? 4.800 3.684 1.895 1.00 87.25 86 VAL A CA 1
ATOM 603 C C . VAL A 1 86 ? 5.561 3.417 0.603 1.00 87.25 86 VAL A C 1
ATOM 605 O O . VAL A 1 86 ? 5.229 2.543 -0.203 1.00 87.25 86 VAL A O 1
ATOM 608 N N . VAL A 1 87 ? 6.622 4.183 0.389 1.00 85.19 87 VAL A N 1
ATOM 609 C CA . VAL A 1 87 ? 7.588 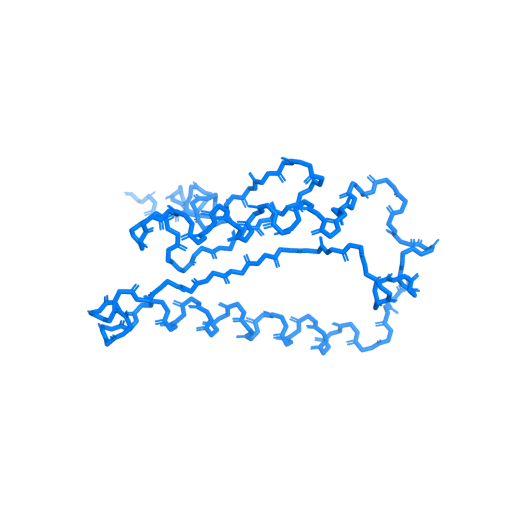3.928 -0.672 1.00 85.19 87 VAL A CA 1
ATOM 610 C C . VAL A 1 87 ? 8.727 3.116 -0.092 1.00 85.19 87 VAL A C 1
ATOM 612 O O . VAL A 1 87 ? 9.412 3.561 0.822 1.00 85.19 87 VAL A O 1
ATOM 615 N N . VAL A 1 88 ? 8.927 1.926 -0.647 1.00 85.44 88 VAL A N 1
ATOM 616 C CA . VAL A 1 88 ? 10.025 1.034 -0.281 1.00 85.44 88 VAL A CA 1
ATOM 617 C C . VAL A 1 88 ? 11.135 1.203 -1.315 1.00 85.44 88 VAL A C 1
ATOM 619 O O . VAL A 1 88 ? 10.862 1.261 -2.516 1.00 85.44 88 VAL A O 1
ATOM 622 N N . LYS A 1 89 ? 12.381 1.319 -0.852 1.00 82.00 89 LYS A N 1
ATOM 623 C CA . LYS A 1 89 ? 13.572 1.456 -1.695 1.00 82.00 89 LYS A CA 1
ATOM 624 C C . LYS A 1 89 ? 14.707 0.606 -1.122 1.00 82.00 89 LYS A C 1
ATOM 626 O O . LYS A 1 89 ? 15.551 1.088 -0.369 1.00 82.00 89 LYS A O 1
ATOM 631 N N . GLY A 1 90 ? 14.721 -0.679 -1.472 1.00 80.00 90 GLY A N 1
ATOM 632 C CA . GLY A 1 90 ? 15.494 -1.675 -0.725 1.00 80.00 90 GLY A CA 1
ATOM 633 C C . GLY A 1 90 ? 14.975 -1.758 0.713 1.00 80.00 90 GLY A C 1
ATOM 634 O O . GLY A 1 90 ? 13.770 -1.745 0.923 1.00 80.00 90 GLY A O 1
ATOM 635 N N . GLN A 1 91 ? 15.867 -1.737 1.702 1.00 80.69 91 GLN A N 1
ATOM 636 C CA . GLN A 1 91 ? 15.507 -1.798 3.129 1.00 80.69 91 GLN A CA 1
ATOM 637 C C . GLN A 1 91 ? 15.015 -0.463 3.721 1.00 80.69 91 GLN A C 1
ATOM 639 O O . GLN A 1 91 ? 14.706 -0.387 4.907 1.00 80.69 91 GLN A O 1
ATOM 644 N N . GLU A 1 92 ? 14.966 0.605 2.922 1.00 83.50 92 GLU A N 1
ATOM 645 C CA . GLU A 1 92 ? 14.481 1.915 3.360 1.00 83.50 92 GLU A CA 1
ATOM 646 C C . GLU A 1 92 ? 12.984 2.057 3.054 1.00 83.50 92 GLU A C 1
ATOM 648 O O . GLU A 1 92 ? 12.535 1.734 1.951 1.00 83.50 92 GLU A O 1
ATOM 653 N N . MET A 1 93 ? 12.219 2.581 4.014 1.00 84.50 93 MET A N 1
ATOM 654 C CA . MET A 1 93 ? 10.786 2.851 3.882 1.00 84.50 93 MET A CA 1
ATOM 655 C C . MET A 1 93 ? 10.502 4.329 4.165 1.00 84.50 93 MET A C 1
ATOM 657 O O . MET A 1 93 ? 10.950 4.869 5.174 1.00 84.50 93 MET A O 1
ATOM 661 N N . PHE A 1 94 ? 9.733 4.968 3.285 1.00 84.81 94 PHE A N 1
ATOM 662 C CA . PHE A 1 94 ? 9.356 6.377 3.382 1.00 84.81 94 PHE A CA 1
ATOM 663 C C . PHE A 1 94 ? 7.839 6.515 3.334 1.00 84.81 94 PHE A C 1
ATOM 665 O O . PHE A 1 94 ? 7.208 6.053 2.385 1.00 84.81 94 PHE A O 1
ATOM 672 N N . GLU A 1 95 ? 7.259 7.175 4.328 1.00 84.44 95 GLU A N 1
ATOM 673 C CA . GLU A 1 95 ? 5.845 7.541 4.314 1.00 84.44 95 GLU A CA 1
ATOM 674 C C . GLU A 1 95 ? 5.649 8.835 3.495 1.00 84.44 95 GLU A C 1
ATOM 676 O O . GLU A 1 95 ? 6.428 9.797 3.583 1.00 84.44 95 GLU A O 1
ATOM 681 N N . VAL A 1 96 ? 4.662 8.810 2.596 1.00 83.69 96 VAL A N 1
ATOM 682 C CA 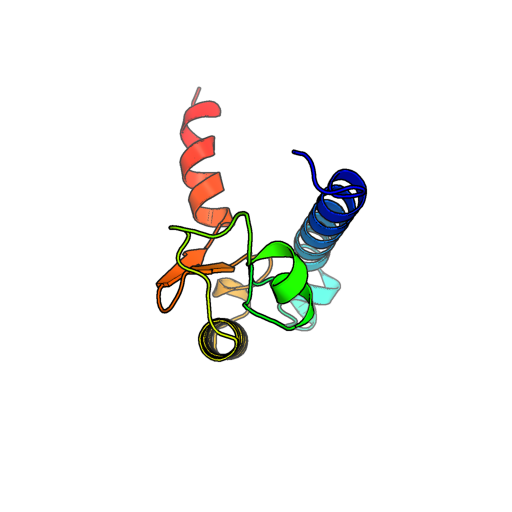. VAL A 1 96 ? 4.477 9.845 1.570 1.00 83.69 96 VAL A CA 1
ATOM 683 C C . VAL A 1 96 ? 3.620 11.002 2.074 1.00 83.69 96 VAL A C 1
ATOM 685 O O . VAL A 1 96 ? 3.903 12.154 1.746 1.00 83.69 96 VAL A O 1
ATOM 688 N N . GLU A 1 97 ? 2.564 10.741 2.835 1.00 81.19 97 GLU A N 1
ATOM 689 C CA . GLU A 1 97 ? 1.552 11.733 3.180 1.00 81.19 97 GLU A CA 1
ATOM 690 C C . GLU A 1 97 ? 2.073 12.764 4.189 1.00 81.19 97 GLU A C 1
ATOM 692 O O . GLU A 1 97 ? 1.805 13.953 4.006 1.00 81.19 97 GLU A O 1
ATOM 697 N N . ALA A 1 98 ? 2.864 12.390 5.197 1.00 75.25 98 ALA A N 1
ATOM 698 C CA . ALA A 1 98 ? 3.521 13.343 6.094 1.00 75.25 98 ALA A CA 1
ATOM 699 C C . ALA A 1 98 ? 4.580 14.167 5.353 1.00 75.25 98 ALA A C 1
ATOM 701 O O . ALA A 1 98 ? 4.680 15.379 5.565 1.00 75.25 98 ALA A O 1
ATOM 702 N N . SER A 1 99 ? 5.316 13.545 4.428 1.00 74.06 99 SER A N 1
ATOM 703 C CA . SER A 1 99 ? 6.271 14.243 3.559 1.00 74.06 99 SER A CA 1
ATOM 704 C C . SER A 1 99 ? 5.569 15.285 2.677 1.00 74.06 99 SER A C 1
ATOM 706 O O . SER A 1 99 ? 6.025 16.426 2.572 1.00 74.06 99 SER A O 1
ATOM 708 N N . TYR A 1 100 ? 4.419 14.927 2.099 1.00 72.44 100 TYR A N 1
ATOM 709 C CA . TYR A 1 100 ? 3.611 15.817 1.267 1.00 72.44 100 TYR A CA 1
ATOM 710 C C . TYR A 1 100 ? 2.982 16.951 2.082 1.00 72.44 100 TYR A C 1
ATOM 712 O O . TYR A 1 100 ? 3.083 18.110 1.688 1.00 72.44 100 TYR A O 1
ATOM 720 N N . ARG A 1 101 ? 2.422 16.657 3.266 1.00 76.19 101 ARG A N 1
ATOM 721 C CA . ARG A 1 101 ? 1.918 17.684 4.195 1.00 76.19 101 ARG A CA 1
ATOM 722 C C . ARG A 1 101 ? 3.017 18.672 4.571 1.00 76.19 101 ARG A C 1
ATOM 724 O O . ARG A 1 101 ? 2.806 19.873 4.459 1.00 76.19 101 ARG A O 1
ATOM 731 N N . LYS A 1 102 ? 4.204 18.189 4.951 1.00 79.56 102 LYS A N 1
ATOM 732 C CA . LYS A 1 102 ? 5.355 19.042 5.288 1.00 79.56 102 LYS A CA 1
ATOM 733 C C . LYS A 1 102 ? 5.760 19.956 4.133 1.00 79.56 102 LYS A C 1
ATOM 735 O O . LYS A 1 102 ? 6.103 21.109 4.369 1.00 79.56 102 LYS A O 1
ATOM 740 N N . TRP A 1 103 ? 5.720 19.447 2.905 1.00 78.12 103 TRP A N 1
ATOM 741 C CA . TRP A 1 103 ? 6.033 20.227 1.710 1.00 78.12 103 TRP A CA 1
ATOM 742 C C . TRP A 1 103 ? 4.944 21.252 1.358 1.00 78.12 103 TRP A C 1
ATOM 744 O O . TRP A 1 103 ? 5.269 22.349 0.916 1.00 78.12 103 TRP A O 1
ATOM 754 N N . MET A 1 104 ? 3.668 20.925 1.581 1.00 76.50 104 MET A N 1
ATOM 755 C CA . MET A 1 104 ? 2.544 21.822 1.299 1.00 76.50 104 MET A CA 1
ATOM 756 C C . MET A 1 104 ? 2.308 22.888 2.373 1.00 76.50 104 MET A C 1
ATOM 758 O O . MET A 1 104 ? 1.812 23.958 2.044 1.00 76.50 104 MET A O 1
ATOM 762 N N . LEU A 1 105 ? 2.632 22.619 3.641 1.00 74.44 105 LEU A N 1
ATOM 763 C CA . LEU A 1 105 ? 2.366 23.526 4.767 1.00 74.44 105 LEU A CA 1
ATOM 764 C C . LEU A 1 105 ? 2.846 24.977 4.531 1.00 74.44 105 LEU A C 1
ATOM 766 O O . LEU A 1 105 ? 2.066 25.889 4.795 1.00 74.44 105 LEU A O 1
ATOM 770 N N . PRO A 1 106 ? 4.050 25.231 3.979 1.00 82.62 106 PRO A N 1
ATOM 771 C CA . PRO A 1 106 ? 4.499 26.589 3.664 1.00 82.62 106 PRO A CA 1
ATOM 772 C C . PRO A 1 106 ? 3.692 27.304 2.569 1.00 82.62 106 PRO A C 1
ATOM 774 O O . PRO A 1 106 ? 3.780 28.520 2.467 1.00 82.62 106 PRO A O 1
ATOM 777 N N . LEU A 1 107 ? 2.932 26.583 1.737 1.00 76.06 107 LEU A N 1
ATOM 778 C CA . LEU A 1 107 ? 2.121 27.165 0.657 1.00 76.06 107 LEU A CA 1
ATOM 779 C C . LEU A 1 107 ? 0.775 27.717 1.151 1.00 76.06 107 LEU A C 1
ATOM 781 O O . LEU A 1 107 ? 0.104 28.421 0.404 1.00 76.06 107 LEU A O 1
ATOM 785 N N . PHE A 1 108 ? 0.382 27.385 2.384 1.00 73.56 108 PHE A N 1
ATOM 786 C CA . PHE A 1 108 ? -0.881 27.804 3.001 1.00 73.56 108 PHE A CA 1
ATOM 787 C C . PHE A 1 108 ? -0.682 28.660 4.259 1.00 73.56 108 PHE A C 1
ATOM 789 O O . PHE A 1 108 ? -1.647 28.942 4.964 1.00 73.56 108 PHE A O 1
ATOM 796 N N . ALA A 1 109 ? 0.561 29.035 4.566 1.00 67.00 109 ALA A N 1
ATOM 797 C CA . ALA A 1 109 ? 0.868 29.970 5.636 1.00 67.00 109 ALA A CA 1
ATOM 798 C C . ALA A 1 109 ? 0.747 31.404 5.091 1.00 67.00 109 ALA A C 1
ATOM 800 O O . ALA A 1 109 ? 1.704 31.925 4.519 1.00 67.00 109 ALA A O 1
ATOM 801 N N . GLU A 1 110 ? -0.446 31.992 5.224 1.00 56.50 110 GLU A N 1
ATOM 802 C CA . GLU A 1 110 ? -0.659 33.450 5.185 1.00 56.50 110 GLU A CA 1
ATOM 803 C C . GLU A 1 110 ? -0.386 34.071 6.561 1.00 56.50 110 GLU A C 1
ATOM 805 O O . GLU A 1 110 ? -0.823 33.479 7.579 1.00 56.50 110 GLU A O 1
#

Radius of gyration: 16.03 Å; chains: 1; bounding box: 38×44×40 Å